Protein AF-A0A7X1LQJ3-F1 (afdb_monomer)

Radius of gyration: 14.97 Å; Cα contacts (8 Å, |Δi|>4): 80; chains: 1; bounding box: 28×30×48 Å

Solvent-accessible surface area (backbone atoms only — not comparable to full-atom values): 6311 Å² total; per-residue (Å²): 132,78,99,62,30,56,48,58,29,40,74,69,68,75,37,58,81,85,48,50,62,61,54,51,50,52,51,72,76,43,93,64,89,60,54,69,37,62,52,36,58,40,53,71,69,54,38,52,46,27,77,76,34,67,82,44,48,61,44,46,56,48,8,63,74,72,72,49,56,48,70,56,43,34,52,48,56,38,53,54,40,56,74,56,45,82,74,55,88,90,83,66,64,47,53,54,52,47,53,47,32,57,77,70,67,73,109

Organism: NCBI:txid178566

Foldseek 3Di:
DDPDALLVCCLVVVDDLVCLVVQVVVVVVDPDPDDSCVRNVHDPVQVVLCVVQVLLSVLSSVCVNVVHDSLVSLVVVVVVCVVVCVPPDDDCSSVVSNVVCVVVVVD

pLDDT: mean 87.0, std 14.62, range [41.22, 97.69]

Structure (mmCIF, N/CA/C/O backbone):
data_AF-A0A7X1LQJ3-F1
#
_entry.id   AF-A0A7X1LQJ3-F1
#
loop_
_atom_site.group_PDB
_atom_site.id
_atom_site.type_symbol
_atom_site.label_atom_id
_atom_site.label_alt_id
_atom_site.label_comp_id
_atom_site.label_asym_id
_atom_site.label_entity_id
_atom_site.label_seq_id
_atom_site.pdbx_PDB_ins_code
_atom_site.Cartn_x
_atom_site.Cartn_y
_atom_site.Cartn_z
_atom_site.occupancy
_atom_site.B_iso_or_equiv
_atom_site.auth_seq_id
_atom_site.auth_comp_id
_atom_site.auth_asym_id
_atom_site.auth_atom_id
_atom_site.pdbx_PDB_model_num
ATOM 1 N N . MET A 1 1 ? 10.748 -13.691 -12.950 1.00 48.69 1 MET A N 1
ATOM 2 C CA . MET A 1 1 ? 9.817 -12.763 -12.280 1.00 48.69 1 MET A CA 1
ATOM 3 C C . MET A 1 1 ? 8.413 -13.190 -12.660 1.00 48.69 1 MET A C 1
ATOM 5 O O . MET A 1 1 ? 8.223 -13.597 -13.805 1.00 48.69 1 MET A O 1
ATOM 9 N N . SER A 1 2 ? 7.497 -13.255 -11.695 1.00 52.16 2 SER A N 1
ATOM 10 C CA . SER A 1 2 ? 6.107 -13.665 -11.917 1.00 52.16 2 SER A CA 1
ATOM 11 C C . SER A 1 2 ? 5.444 -12.757 -12.955 1.00 52.16 2 SER A C 1
ATOM 13 O O . SER A 1 2 ? 5.758 -11.577 -13.034 1.00 52.16 2 SER A O 1
ATOM 15 N N . SER A 1 3 ? 4.513 -13.284 -13.745 1.00 64.00 3 SER A N 1
ATOM 16 C CA . SER A 1 3 ? 3.797 -12.514 -14.776 1.00 64.00 3 SER A CA 1
ATOM 17 C C . SER A 1 3 ? 2.670 -11.618 -14.227 1.00 64.00 3 SER A C 1
ATOM 19 O O . SER A 1 3 ? 1.772 -11.261 -14.984 1.00 64.00 3 SER A O 1
ATOM 21 N N . GLY A 1 4 ? 2.665 -11.314 -12.925 1.00 80.00 4 GLY A N 1
ATOM 22 C CA . GLY A 1 4 ? 1.585 -10.603 -12.233 1.00 80.00 4 GLY A CA 1
ATOM 23 C C . GLY A 1 4 ? 2.086 -9.405 -11.428 1.00 80.00 4 GLY A C 1
ATOM 24 O O . GLY A 1 4 ? 3.288 -9.245 -11.228 1.00 80.00 4 GLY A O 1
ATOM 25 N N . THR A 1 5 ? 1.162 -8.558 -10.972 1.00 95.00 5 THR A N 1
ATOM 26 C CA . THR A 1 5 ? 1.488 -7.378 -10.152 1.00 95.00 5 THR A CA 1
ATOM 27 C C . THR A 1 5 ? 1.972 -7.778 -8.754 1.00 95.00 5 THR A C 1
ATOM 29 O O . THR A 1 5 ? 1.714 -8.899 -8.300 1.00 95.00 5 THR A O 1
ATOM 32 N N . PHE A 1 6 ? 2.610 -6.847 -8.028 1.00 96.81 6 PHE A N 1
ATOM 33 C CA . PHE A 1 6 ? 2.959 -7.048 -6.613 1.00 96.81 6 PHE A CA 1
ATOM 34 C C . PHE A 1 6 ? 1.758 -7.560 -5.810 1.00 96.81 6 PHE A C 1
ATOM 36 O O . PHE A 1 6 ? 1.863 -8.561 -5.103 1.00 96.81 6 PHE A O 1
ATOM 43 N N . LEU A 1 7 ? 0.594 -6.922 -5.965 1.00 97.06 7 LEU A N 1
ATOM 44 C CA . LEU A 1 7 ? -0.611 -7.306 -5.239 1.00 97.06 7 LEU A CA 1
ATOM 45 C C . LEU A 1 7 ? -1.044 -8.749 -5.547 1.00 97.06 7 LEU A C 1
ATOM 47 O O . LEU A 1 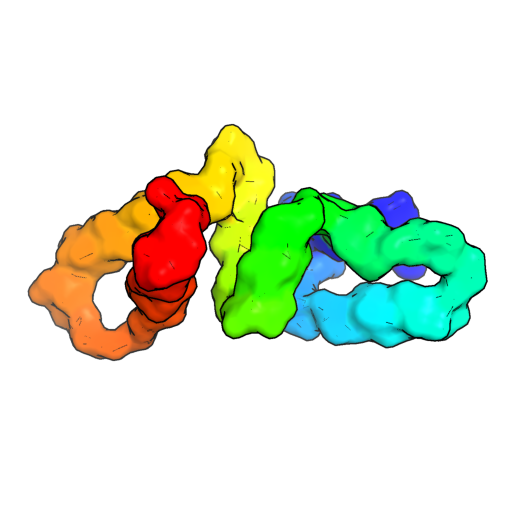7 ? -1.390 -9.496 -4.634 1.00 97.06 7 LEU A O 1
ATOM 51 N N . GLN A 1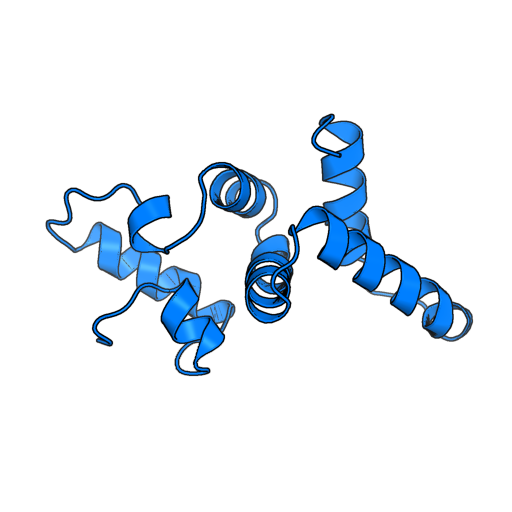 8 ? -0.993 -9.179 -6.810 1.00 96.62 8 GLN A N 1
ATOM 52 C CA . GLN A 1 8 ? -1.348 -10.553 -7.189 1.00 96.62 8 GLN A 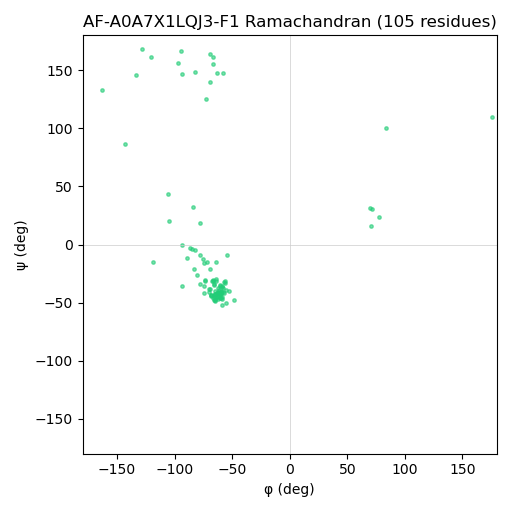CA 1
ATOM 53 C C . GLN A 1 8 ? -0.390 -11.585 -6.588 1.00 96.62 8 GLN A C 1
ATOM 55 O O . GLN A 1 8 ? -0.819 -12.657 -6.145 1.00 96.62 8 GLN A O 1
ATOM 60 N N . ASP A 1 9 ? 0.903 -11.273 -6.567 1.00 96.69 9 ASP A N 1
ATOM 61 C CA . ASP A 1 9 ? 1.915 -12.132 -5.961 1.00 96.69 9 ASP A CA 1
ATOM 62 C C . ASP A 1 9 ? 1.794 -12.170 -4.437 1.00 96.69 9 ASP A C 1
ATOM 64 O O . ASP A 1 9 ? 1.887 -13.255 -3.857 1.00 96.69 9 ASP A O 1
ATOM 68 N N . ALA A 1 10 ? 1.483 -11.038 -3.803 1.00 96.00 10 ALA A N 1
ATOM 69 C CA . ALA A 1 10 ? 1.205 -10.957 -2.375 1.00 96.00 10 ALA A CA 1
ATOM 70 C C . ALA A 1 10 ? -0.026 -11.790 -1.984 1.00 96.00 10 ALA A C 1
ATOM 72 O O . ALA A 1 10 ? 0.029 -12.588 -1.047 1.00 96.00 10 ALA A O 1
ATOM 73 N N . LEU A 1 11 ? -1.118 -11.692 -2.750 1.00 95.75 11 LEU A N 1
ATOM 74 C CA . LEU A 1 11 ? -2.328 -12.497 -2.541 1.00 95.75 11 LEU A CA 1
ATOM 75 C C . LEU A 1 11 ? -2.086 -13.998 -2.754 1.00 95.75 11 LEU A C 1
ATOM 77 O O . LEU A 1 11 ? -2.715 -14.825 -2.097 1.00 95.75 11 LEU A O 1
ATOM 81 N N . SER A 1 12 ? -1.163 -14.355 -3.650 1.00 95.19 12 SER A N 1
ATOM 82 C CA . SER A 1 12 ? -0.798 -15.749 -3.936 1.00 95.19 12 SER A CA 1
ATOM 83 C C . SER A 1 12 ? 0.259 -16.318 -2.978 1.00 95.19 12 SER A C 1
ATOM 85 O O . SER A 1 12 ? 0.629 -17.483 -3.117 1.00 95.19 12 SER A O 1
ATOM 87 N N . GLY A 1 13 ? 0.796 -15.507 -2.058 1.00 93.94 13 GLY A N 1
ATOM 88 C CA . GLY A 1 13 ? 1.904 -15.886 -1.176 1.00 93.94 13 GLY A CA 1
ATOM 89 C C . GLY A 1 13 ? 3.259 -16.040 -1.881 1.00 93.94 13 GLY A C 1
ATOM 90 O O . GLY A 1 13 ? 4.165 -16.653 -1.320 1.00 93.94 13 GLY A O 1
ATOM 91 N N . ARG A 1 14 ? 3.406 -15.519 -3.107 1.00 95.50 14 ARG A N 1
ATOM 92 C CA . ARG A 1 14 ? 4.679 -15.491 -3.855 1.00 95.50 14 ARG A CA 1
ATOM 93 C C . ARG A 1 14 ? 5.574 -14.314 -3.469 1.00 95.50 14 ARG A C 1
ATOM 95 O O . ARG A 1 14 ? 6.774 -14.397 -3.701 1.00 95.50 14 ARG A O 1
ATOM 102 N N . ALA A 1 15 ? 4.992 -13.263 -2.896 1.00 95.88 15 ALA A N 1
ATOM 103 C CA . ALA A 1 15 ? 5.694 -12.100 -2.371 1.00 95.88 15 ALA A CA 1
ATOM 104 C C . ALA A 1 15 ? 5.165 -11.744 -0.976 1.00 95.88 15 ALA A C 1
ATOM 106 O O . ALA A 1 15 ? 3.980 -11.913 -0.678 1.00 95.88 15 ALA A O 1
ATOM 107 N N . GLY A 1 16 ? 6.044 -11.255 -0.114 1.00 94.31 16 GLY A N 1
ATOM 108 C CA . GLY A 1 16 ? 5.696 -10.619 1.147 1.00 94.31 16 GLY A CA 1
ATOM 109 C C . GLY A 1 16 ? 5.605 -9.102 1.005 1.00 94.31 16 GLY A C 1
ATOM 110 O O . GLY A 1 16 ? 6.102 -8.505 0.057 1.00 94.31 16 GLY A O 1
ATOM 111 N N . VAL A 1 17 ? 5.022 -8.450 2.012 1.00 94.44 17 VAL A N 1
ATOM 112 C CA . VAL A 1 17 ? 4.974 -6.977 2.100 1.00 94.44 17 VAL A CA 1
ATOM 113 C C . VAL A 1 17 ? 6.362 -6.334 2.050 1.00 94.44 17 VAL A C 1
ATOM 115 O O . VAL A 1 17 ? 6.505 -5.233 1.536 1.00 94.44 17 VAL A O 1
ATOM 118 N N . SER A 1 18 ? 7.379 -7.030 2.561 1.00 95.00 18 SER A N 1
ATOM 119 C CA . SER A 1 18 ? 8.776 -6.590 2.542 1.00 95.00 18 SER A CA 1
ATOM 120 C C . SER A 1 18 ? 9.428 -6.651 1.160 1.00 95.00 18 SER A C 1
ATOM 122 O O . SER A 1 18 ? 10.468 -6.035 0.975 1.00 95.00 18 SER A O 1
ATOM 124 N N . ASP A 1 19 ? 8.834 -7.359 0.196 1.00 96.94 19 ASP A N 1
ATOM 125 C CA . ASP A 1 19 ? 9.378 -7.458 -1.161 1.00 96.94 19 ASP A CA 1
ATOM 126 C C . ASP A 1 19 ? 8.997 -6.248 -2.028 1.00 96.94 19 ASP A C 1
ATOM 128 O O . ASP A 1 19 ? 9.463 -6.147 -3.158 1.00 96.94 19 ASP A O 1
ATOM 132 N N . ILE A 1 20 ? 8.167 -5.323 -1.522 1.00 96.75 20 ILE A N 1
ATOM 133 C CA . ILE A 1 20 ? 7.660 -4.169 -2.279 1.00 96.75 20 ILE A CA 1
ATOM 134 C C . ILE A 1 20 ? 8.774 -3.347 -2.936 1.00 96.75 20 ILE A C 1
ATOM 136 O O . ILE A 1 20 ? 8.636 -2.963 -4.096 1.00 96.75 20 ILE A O 1
ATOM 140 N N . ASP A 1 21 ? 9.895 -3.152 -2.241 1.00 96.81 21 ASP A N 1
ATOM 141 C CA . ASP A 1 21 ? 11.029 -2.375 -2.745 1.00 96.81 21 ASP A CA 1
ATOM 142 C C . ASP A 1 21 ? 11.632 -3.020 -4.001 1.00 96.81 21 ASP A C 1
ATOM 144 O O . ASP A 1 21 ? 11.926 -2.330 -4.971 1.00 96.81 21 ASP A O 1
ATOM 148 N N . ALA A 1 22 ? 11.689 -4.356 -4.061 1.00 96.62 22 ALA A N 1
ATOM 149 C CA . ALA A 1 22 ? 12.175 -5.066 -5.243 1.00 96.62 22 ALA A CA 1
ATOM 150 C C . ALA A 1 22 ? 11.245 -4.897 -6.458 1.00 96.62 22 ALA A C 1
ATOM 152 O O . ALA A 1 22 ? 11.712 -4.904 -7.597 1.00 96.62 22 ALA A O 1
ATOM 153 N N . TYR A 1 23 ? 9.934 -4.735 -6.242 1.00 96.62 23 TYR A N 1
ATOM 154 C CA . TYR A 1 23 ? 8.996 -4.427 -7.328 1.00 96.62 23 TYR A CA 1
ATOM 155 C C . TYR A 1 23 ? 9.123 -2.969 -7.783 1.00 96.62 23 TYR A C 1
ATOM 157 O O . TYR A 1 23 ? 8.993 -2.708 -8.978 1.00 96.62 23 TYR A O 1
ATOM 165 N N . VAL A 1 24 ? 9.397 -2.037 -6.866 1.00 96.56 24 VAL A N 1
ATOM 166 C CA . VAL A 1 24 ? 9.664 -0.626 -7.194 1.00 96.56 24 VAL A CA 1
ATOM 167 C C . VAL A 1 24 ? 10.958 -0.494 -8.000 1.00 96.56 24 VAL A C 1
ATOM 169 O O . VAL A 1 24 ? 10.955 0.171 -9.034 1.00 96.56 24 VAL A O 1
ATOM 172 N N . ASP A 1 25 ? 12.024 -1.179 -7.587 1.00 97.00 25 ASP A N 1
ATOM 173 C CA . ASP A 1 25 ? 13.294 -1.228 -8.320 1.00 97.00 25 ASP A CA 1
ATOM 174 C C . ASP A 1 25 ? 13.098 -1.839 -9.714 1.00 97.00 25 ASP A C 1
ATOM 176 O O . ASP A 1 25 ? 13.508 -1.263 -10.719 1.00 97.00 25 ASP A O 1
ATOM 180 N N . ALA A 1 26 ? 12.376 -2.962 -9.800 1.00 95.69 26 ALA A N 1
ATOM 181 C CA . ALA A 1 26 ? 12.065 -3.599 -11.078 1.00 95.69 26 ALA A CA 1
ATOM 182 C C . ALA A 1 26 ? 11.250 -2.694 -12.012 1.00 95.69 26 ALA A C 1
ATOM 184 O O . ALA A 1 26 ? 11.454 -2.736 -13.222 1.00 95.69 26 ALA A O 1
ATOM 185 N N . TRP A 1 27 ? 10.333 -1.886 -11.471 1.00 95.69 27 TRP A N 1
ATOM 186 C CA . TRP A 1 27 ? 9.605 -0.886 -12.249 1.00 95.69 27 TRP A CA 1
ATOM 187 C C . TRP A 1 27 ? 10.541 0.218 -12.751 1.00 95.69 27 TRP A C 1
ATOM 189 O O . TRP A 1 27 ? 10.496 0.539 -13.938 1.00 95.69 27 TRP A O 1
ATOM 199 N N . HIS A 1 28 ? 11.417 0.745 -11.887 1.00 95.06 28 HIS A N 1
ATOM 200 C CA . HIS A 1 28 ? 12.407 1.768 -12.244 1.00 95.06 28 HIS A CA 1
ATOM 201 C C . HIS A 1 28 ? 13.373 1.322 -13.348 1.00 95.06 28 HIS A C 1
ATOM 203 O O . HIS A 1 28 ? 13.736 2.137 -14.195 1.00 95.06 28 HIS A O 1
ATOM 209 N N . ASP A 1 29 ? 13.759 0.046 -13.344 1.00 95.75 29 ASP A N 1
ATOM 210 C CA . ASP A 1 29 ? 14.662 -0.548 -14.334 1.00 95.75 29 ASP A CA 1
ATOM 211 C C . ASP A 1 29 ? 13.938 -1.054 -15.597 1.00 95.75 29 ASP A C 1
ATOM 213 O O . ASP A 1 29 ? 14.581 -1.544 -16.530 1.00 95.75 29 ASP A O 1
ATOM 217 N N . SER A 1 30 ? 12.606 -0.970 -15.641 1.00 92.62 30 SER A N 1
ATOM 218 C CA . SER A 1 30 ? 11.798 -1.429 -16.775 1.00 92.62 30 SER A CA 1
ATOM 219 C C . SER A 1 30 ? 11.429 -0.300 -17.738 1.00 92.62 30 SER A C 1
ATOM 221 O O . SER A 1 30 ? 11.274 0.850 -17.343 1.00 92.62 30 SER A O 1
ATOM 223 N N . ASP A 1 31 ? 11.153 -0.658 -18.994 1.00 92.81 31 ASP A N 1
ATOM 224 C CA . ASP A 1 31 ? 10.550 0.240 -19.992 1.00 92.81 31 ASP A CA 1
ATOM 225 C C . ASP A 1 31 ? 9.007 0.279 -19.879 1.00 92.81 31 ASP A C 1
ATOM 227 O O . ASP A 1 31 ? 8.292 0.344 -20.879 1.00 92.81 31 ASP A O 1
ATOM 231 N N . SER 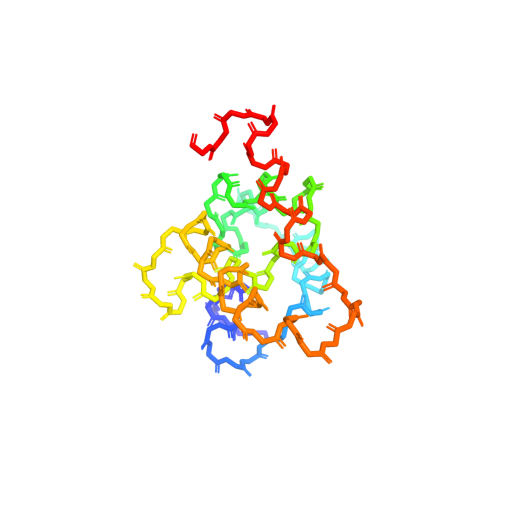A 1 32 ? 8.458 0.136 -18.668 1.00 91.81 32 SER A N 1
ATOM 232 C CA . SER A 1 32 ? 7.009 0.086 -18.451 1.00 91.81 32 SER A CA 1
ATOM 233 C C . SER A 1 32 ? 6.363 1.463 -18.626 1.00 91.81 32 SER A C 1
ATOM 235 O O . SER A 1 32 ? 6.679 2.396 -17.895 1.00 91.81 32 SER A O 1
ATOM 237 N N . ASP A 1 33 ? 5.353 1.555 -19.496 1.00 94.06 33 ASP A N 1
ATOM 238 C CA . ASP A 1 33 ? 4.510 2.755 -19.635 1.00 94.06 33 ASP A CA 1
ATOM 239 C C . ASP A 1 33 ? 3.487 2.917 -18.493 1.00 94.06 33 ASP A C 1
ATOM 241 O O . ASP A 1 33 ? 2.851 3.964 -18.359 1.00 94.06 33 ASP A O 1
ATOM 245 N N . LEU A 1 34 ? 3.297 1.876 -17.674 1.00 94.88 34 LEU A N 1
ATOM 246 C CA . LEU A 1 34 ? 2.400 1.926 -16.521 1.00 94.88 34 LEU A CA 1
ATOM 247 C C . LEU A 1 34 ? 2.968 2.835 -15.439 1.00 94.88 34 LEU A C 1
ATOM 249 O O . LEU A 1 34 ? 4.155 2.772 -15.102 1.00 94.88 34 LEU A O 1
ATOM 253 N N . SER A 1 35 ? 2.090 3.606 -14.813 1.00 96.38 35 SER A N 1
ATOM 254 C CA . SER A 1 35 ? 2.447 4.286 -13.577 1.00 96.38 35 SER A CA 1
ATOM 255 C C . SER A 1 35 ? 2.685 3.270 -12.450 1.00 96.38 35 SER A C 1
ATOM 257 O O . SER A 1 35 ? 2.156 2.157 -12.467 1.00 96.38 35 SER A O 1
ATOM 259 N N . LEU A 1 36 ? 3.475 3.646 -11.439 1.00 96.75 36 LEU A N 1
ATOM 260 C CA . LEU A 1 36 ? 3.880 2.719 -10.376 1.00 96.75 36 LEU A CA 1
ATOM 261 C C . LEU A 1 36 ? 2.686 2.057 -9.665 1.00 96.75 36 LEU A C 1
ATOM 263 O O . LEU A 1 36 ? 2.729 0.865 -9.380 1.00 96.75 36 LEU A O 1
ATOM 267 N N . HIS A 1 37 ? 1.599 2.792 -9.407 1.00 97.50 37 HIS A N 1
ATOM 268 C CA . HIS A 1 37 ? 0.416 2.211 -8.764 1.00 97.50 37 HIS A CA 1
ATOM 269 C C . HIS A 1 37 ? -0.236 1.116 -9.621 1.00 97.50 37 HIS A C 1
ATOM 271 O O . HIS A 1 37 ? -0.553 0.050 -9.100 1.00 97.50 37 HIS A O 1
ATOM 277 N N . GLU A 1 38 ? -0.341 1.324 -10.936 1.00 97.25 38 GLU A N 1
ATOM 278 C CA . GLU A 1 38 ? -0.845 0.321 -11.882 1.00 97.25 38 GLU A CA 1
ATOM 279 C C . GLU A 1 38 ? 0.087 -0.893 -11.952 1.00 97.25 38 GLU A C 1
ATOM 281 O O . GLU A 1 38 ? -0.381 -2.031 -11.912 1.00 97.25 38 GLU A O 1
ATOM 286 N N . TYR A 1 39 ? 1.403 -0.662 -11.980 1.00 97.06 39 TYR A N 1
ATOM 287 C CA . TYR A 1 39 ? 2.410 -1.727 -11.988 1.00 97.06 39 TYR A CA 1
ATOM 288 C C . TYR A 1 39 ? 2.352 -2.597 -10.719 1.00 97.06 39 TYR A C 1
ATOM 290 O O . TYR A 1 39 ? 2.410 -3.828 -10.780 1.00 97.06 39 TYR A O 1
ATOM 298 N N . LEU A 1 40 ? 2.177 -1.970 -9.554 1.00 97.31 40 LEU A N 1
ATOM 299 C CA . LEU A 1 40 ? 2.017 -2.666 -8.275 1.00 97.31 40 LEU A CA 1
ATOM 300 C C . LEU A 1 40 ? 0.633 -3.321 -8.122 1.00 97.31 40 LEU A C 1
ATOM 302 O O . LEU A 1 40 ? 0.460 -4.211 -7.285 1.00 97.31 40 LEU A O 1
ATOM 306 N N . GLY A 1 41 ? -0.338 -2.930 -8.950 1.00 97.19 41 GLY A N 1
ATOM 307 C CA . GLY A 1 41 ? -1.725 -3.384 -8.881 1.00 97.19 41 GLY A CA 1
ATOM 308 C C . GLY A 1 41 ? -2.536 -2.714 -7.774 1.00 97.19 41 GLY A C 1
ATOM 309 O O . GLY A 1 41 ? -3.510 -3.297 -7.312 1.00 97.19 41 GLY A O 1
ATOM 310 N N . LEU A 1 42 ? -2.130 -1.525 -7.331 1.00 97.50 42 LEU A N 1
ATOM 311 C CA . LEU A 1 42 ? -2.833 -0.726 -6.333 1.00 97.50 42 LEU A CA 1
ATOM 312 C C . LEU A 1 42 ? -3.766 0.274 -7.014 1.00 97.50 42 LEU A C 1
ATOM 314 O O . LEU A 1 42 ? -3.442 0.837 -8.061 1.00 97.50 42 LEU A O 1
ATOM 318 N N . THR A 1 43 ? -4.901 0.567 -6.385 1.00 97.00 43 THR A N 1
ATOM 319 C CA . THR A 1 43 ? -5.681 1.751 -6.764 1.00 97.00 43 THR A CA 1
ATOM 320 C C . THR A 1 43 ? -4.915 3.031 -6.419 1.00 9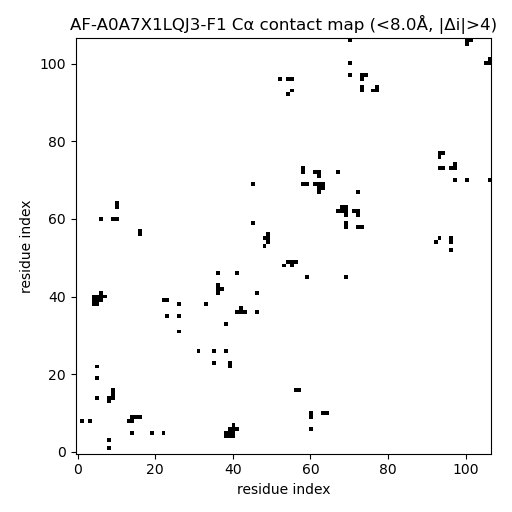7.00 43 THR A C 1
ATOM 322 O O . THR A 1 43 ? -4.000 3.029 -5.591 1.00 97.00 43 THR A O 1
ATOM 325 N N . TRP A 1 44 ? -5.300 4.157 -7.024 1.00 96.44 44 TRP A N 1
ATOM 326 C CA . TRP A 1 44 ? -4.676 5.448 -6.720 1.00 96.44 44 TRP A CA 1
ATOM 327 C C . TRP A 1 44 ? -4.773 5.818 -5.231 1.00 96.44 44 TRP A C 1
ATOM 329 O O . TRP A 1 44 ? -3.800 6.296 -4.646 1.00 96.44 44 TRP A O 1
ATOM 339 N N . ASP A 1 45 ? -5.920 5.557 -4.599 1.00 95.56 45 ASP A N 1
ATOM 340 C CA . ASP A 1 45 ? -6.140 5.874 -3.186 1.00 95.56 45 ASP A CA 1
ATOM 341 C C . ASP A 1 45 ? -5.302 4.990 -2.255 1.00 95.56 45 ASP A C 1
ATOM 343 O O . ASP A 1 45 ? -4.746 5.482 -1.272 1.00 95.56 45 ASP A O 1
ATOM 347 N N . GLU A 1 46 ? -5.146 3.708 -2.588 1.00 96.81 46 GLU A N 1
ATOM 348 C CA . GLU A 1 46 ? -4.281 2.776 -1.856 1.00 96.81 46 GLU A CA 1
ATOM 349 C C . GLU A 1 46 ? -2.806 3.121 -2.015 1.00 96.81 46 GLU A C 1
ATOM 351 O O . GLU A 1 46 ? -2.071 3.134 -1.031 1.00 96.81 46 GLU A O 1
ATOM 356 N N . TYR A 1 47 ? -2.374 3.447 -3.234 1.00 97.69 47 TYR A N 1
ATOM 357 C CA . TYR A 1 47 ? -1.016 3.915 -3.486 1.00 97.69 47 TYR A CA 1
ATOM 358 C C . TYR A 1 47 ? -0.720 5.180 -2.687 1.00 97.69 47 TYR A C 1
ATOM 360 O O . TYR A 1 47 ? 0.293 5.258 -1.995 1.00 97.69 47 TYR A O 1
ATOM 368 N N . ARG A 1 48 ? -1.632 6.155 -2.713 1.00 96.06 48 ARG A N 1
ATOM 369 C CA . ARG A 1 48 ? -1.489 7.385 -1.939 1.00 96.06 48 ARG A CA 1
ATOM 370 C C . ARG A 1 48 ? -1.427 7.103 -0.437 1.00 96.06 48 ARG A C 1
ATOM 372 O O . ARG A 1 48 ? -0.594 7.684 0.253 1.00 96.06 48 ARG A O 1
ATOM 379 N N . LEU A 1 49 ? -2.286 6.220 0.070 1.00 95.19 49 LEU A N 1
ATOM 380 C CA . LEU A 1 49 ? -2.253 5.785 1.465 1.00 95.19 49 LEU A CA 1
ATOM 381 C C . LEU A 1 49 ? -0.905 5.138 1.815 1.00 95.19 49 LEU A C 1
ATOM 383 O O . LEU A 1 49 ? -0.318 5.493 2.830 1.00 95.19 49 LEU A O 1
ATOM 387 N N . TRP A 1 50 ? -0.394 4.246 0.970 1.00 96.62 50 TRP A N 1
ATOM 388 C CA . TRP A 1 50 ? 0.895 3.588 1.173 1.00 96.62 50 TRP A CA 1
ATOM 389 C C . TRP A 1 50 ? 2.072 4.565 1.169 1.00 96.62 50 TRP A C 1
ATOM 391 O O . TRP A 1 50 ? 2.904 4.511 2.071 1.00 96.62 50 TRP A O 1
ATOM 401 N N . VAL A 1 51 ? 2.113 5.504 0.221 1.00 96.12 51 VAL A N 1
ATOM 402 C CA . VAL A 1 51 ? 3.161 6.537 0.162 1.00 96.12 51 VAL A CA 1
ATOM 403 C C . VAL A 1 51 ? 3.170 7.395 1.431 1.00 96.12 51 VAL A C 1
ATOM 405 O O . VAL A 1 51 ? 4.236 7.740 1.937 1.00 96.12 51 VAL A O 1
ATOM 408 N N . GLU A 1 52 ? 1.996 7.737 1.967 1.00 94.81 52 GLU A N 1
ATOM 409 C CA . GLU A 1 52 ? 1.880 8.549 3.187 1.00 94.81 52 GLU A CA 1
ATOM 410 C C . GLU A 1 52 ? 2.073 7.717 4.475 1.00 94.81 52 GLU A C 1
ATOM 412 O O . GLU A 1 52 ? 2.482 8.258 5.509 1.00 94.81 52 GLU A O 1
ATOM 417 N N . LYS A 1 53 ? 1.787 6.410 4.420 1.00 94.31 53 LYS A N 1
ATOM 418 C CA . LYS A 1 53 ? 1.841 5.442 5.527 1.00 94.31 53 LYS A CA 1
ATOM 419 C C . LYS A 1 53 ? 2.337 4.077 5.034 1.00 94.31 53 LYS A C 1
ATOM 421 O O . LYS A 1 53 ? 1.508 3.211 4.735 1.00 94.31 53 LYS A O 1
ATOM 426 N N . PRO A 1 54 ? 3.657 3.829 4.972 1.00 93.88 54 PRO A N 1
ATOM 427 C CA . PRO A 1 54 ? 4.205 2.568 4.464 1.00 93.88 54 PRO A CA 1
ATOM 428 C C . PRO A 1 54 ? 3.684 1.320 5.192 1.00 93.88 54 PRO A C 1
ATOM 430 O O . PRO A 1 54 ? 3.455 0.280 4.573 1.00 93.88 54 PRO A O 1
ATOM 433 N N . GLU A 1 55 ? 3.399 1.431 6.493 1.00 90.56 55 GLU A N 1
ATOM 434 C CA . GLU A 1 55 ? 2.821 0.362 7.314 1.00 90.56 55 GLU A CA 1
ATOM 435 C C . GLU A 1 55 ? 1.406 -0.057 6.873 1.00 90.56 55 GLU A C 1
ATOM 437 O O . GLU A 1 55 ? 0.926 -1.126 7.260 1.00 90.56 55 GLU A O 1
ATOM 442 N N . SER A 1 56 ? 0.736 0.754 6.045 1.00 94.62 56 SER A N 1
ATOM 443 C CA . SER A 1 56 ? -0.600 0.461 5.525 1.00 94.62 56 SER A CA 1
ATOM 444 C C . SER A 1 56 ? -0.629 -0.695 4.523 1.00 94.62 56 SER A C 1
ATOM 446 O O . SER A 1 56 ? -1.671 -1.334 4.362 1.00 94.62 56 SER A O 1
ATOM 448 N N . LEU A 1 57 ? 0.509 -1.020 3.896 1.00 96.31 57 LEU A N 1
ATOM 449 C CA . LEU A 1 57 ? 0.578 -1.975 2.787 1.00 96.31 57 LEU A CA 1
ATOM 450 C C . LEU A 1 57 ? 0.037 -3.358 3.158 1.00 96.31 57 LEU A C 1
ATOM 452 O O . LEU A 1 57 ? -0.664 -3.991 2.372 1.00 96.31 57 LEU A O 1
ATOM 456 N N . ARG A 1 58 ? 0.284 -3.816 4.391 1.00 94.88 58 ARG A N 1
ATOM 457 C CA . ARG A 1 58 ? -0.250 -5.107 4.852 1.00 94.88 58 ARG A CA 1
ATOM 458 C C . ARG A 1 58 ? -1.774 -5.109 4.989 1.00 94.88 58 ARG A C 1
ATOM 460 O O . ARG A 1 58 ? -2.384 -6.155 4.786 1.00 94.88 58 ARG A O 1
ATOM 467 N N . TYR A 1 59 ? -2.376 -3.967 5.326 1.00 95.62 59 TYR A N 1
ATOM 468 C CA . TYR A 1 59 ? -3.829 -3.836 5.430 1.00 95.62 59 TYR A CA 1
ATOM 469 C C . TYR A 1 59 ? -4.449 -3.715 4.048 1.00 95.62 59 TYR A C 1
ATOM 471 O O . TYR A 1 59 ? -5.510 -4.276 3.829 1.00 95.62 59 TYR A O 1
ATOM 479 N N . ILE A 1 60 ? -3.763 -3.076 3.097 1.00 97.25 60 ILE A N 1
ATOM 480 C CA . ILE A 1 60 ? -4.175 -3.073 1.689 1.00 97.25 60 ILE A CA 1
ATOM 481 C C . ILE A 1 60 ? -4.236 -4.518 1.169 1.00 97.25 60 ILE A C 1
ATOM 483 O O . ILE A 1 60 ? -5.279 -4.966 0.704 1.00 97.25 60 ILE A O 1
ATOM 487 N N . VAL A 1 61 ? -3.167 -5.304 1.344 1.00 97.12 61 VAL A N 1
ATOM 488 C CA . VAL A 1 61 ? -3.156 -6.721 0.927 1.00 97.12 61 VAL A CA 1
ATOM 489 C C . VAL A 1 61 ? -4.246 -7.536 1.640 1.00 97.12 61 VAL A C 1
ATOM 491 O O . VAL A 1 61 ? -4.892 -8.382 1.020 1.00 97.12 61 VAL A O 1
ATOM 494 N N . ALA A 1 62 ? -4.471 -7.301 2.937 1.00 95.69 62 ALA A N 1
ATOM 495 C CA . ALA A 1 62 ? -5.521 -7.984 3.693 1.00 95.69 62 ALA A CA 1
ATOM 496 C C . ALA A 1 62 ? -6.934 -7.624 3.208 1.00 95.69 62 ALA A C 1
ATOM 498 O O . ALA A 1 62 ? -7.741 -8.526 2.989 1.00 95.69 62 ALA A O 1
ATOM 499 N N . ALA A 1 63 ? -7.193 -6.344 2.950 1.00 96.50 63 ALA A N 1
ATOM 500 C CA . ALA A 1 63 ? -8.459 -5.840 2.437 1.00 96.50 63 ALA A CA 1
ATOM 501 C C . ALA A 1 63 ? -8.808 -6.477 1.083 1.00 96.50 63 ALA A C 1
ATOM 503 O O . ALA A 1 63 ? -9.906 -7.007 0.912 1.00 96.50 63 ALA A O 1
ATOM 504 N N . HIS A 1 64 ? -7.836 -6.558 0.164 1.00 97.38 64 HIS A N 1
ATOM 505 C CA . HIS A 1 64 ? -7.999 -7.261 -1.117 1.00 97.38 64 HIS A CA 1
ATOM 506 C C . HIS A 1 64 ? -8.280 -8.755 -0.947 1.00 97.38 64 HIS A C 1
ATOM 508 O O . HIS A 1 64 ? -9.114 -9.310 -1.660 1.00 97.38 64 HIS A O 1
ATOM 514 N N . ARG A 1 65 ? -7.632 -9.420 0.018 1.00 95.50 65 ARG A N 1
ATOM 515 C CA . ARG A 1 65 ? -7.891 -10.838 0.318 1.00 95.50 65 ARG A CA 1
ATOM 516 C C . ARG A 1 65 ? -9.306 -11.066 0.857 1.00 95.50 65 ARG A C 1
ATOM 518 O O . ARG A 1 65 ? -9.888 -12.113 0.588 1.00 95.50 65 ARG A O 1
ATOM 525 N N . HIS A 1 66 ? -9.836 -10.122 1.629 1.00 95.31 66 HIS A N 1
ATOM 526 C CA . HIS A 1 66 ? -11.174 -10.207 2.217 1.00 95.31 66 HIS A CA 1
ATOM 527 C C . HIS A 1 66 ? -12.270 -9.623 1.308 1.00 95.31 66 HIS A C 1
ATOM 529 O O . HIS A 1 66 ? -13.450 -9.863 1.550 1.00 95.31 66 HIS A O 1
ATOM 535 N N . GLY A 1 67 ? -11.897 -8.906 0.244 1.00 96.00 67 GLY A N 1
ATOM 536 C CA . GLY A 1 67 ? -12.836 -8.263 -0.675 1.00 96.00 67 GLY A CA 1
ATOM 537 C C . GLY A 1 67 ? -13.546 -7.049 -0.070 1.00 96.00 67 GLY A C 1
ATOM 538 O O . GLY A 1 67 ? -14.689 -6.778 -0.434 1.00 96.00 67 GLY A O 1
ATOM 539 N N . VAL A 1 68 ? -12.890 -6.340 0.852 1.00 96.06 68 VAL A N 1
ATOM 540 C CA . VAL A 1 68 ? -13.429 -5.160 1.550 1.00 96.06 68 VAL A CA 1
ATOM 541 C C . VAL A 1 68 ? -12.555 -3.926 1.296 1.00 96.06 68 VAL A C 1
ATOM 543 O O . VAL A 1 68 ? -11.394 -4.070 0.909 1.00 96.06 68 VAL A O 1
ATOM 546 N N . PRO A 1 69 ? -13.058 -2.699 1.514 1.00 95.00 69 PRO A N 1
ATOM 547 C CA . PRO A 1 69 ? -12.229 -1.496 1.485 1.00 95.00 69 PRO A CA 1
ATOM 548 C C . PRO A 1 69 ? -11.153 -1.500 2.582 1.00 95.00 69 PRO A C 1
ATOM 550 O O . PRO A 1 69 ? -11.392 -1.955 3.701 1.00 95.00 69 PRO A O 1
ATOM 553 N N . VAL A 1 70 ? -9.987 -0.896 2.314 1.00 93.75 70 VAL A N 1
ATOM 554 C CA . VAL A 1 70 ? -8.889 -0.802 3.302 1.00 93.75 70 VAL A CA 1
ATOM 555 C C . VAL A 1 70 ? -9.309 -0.112 4.606 1.00 93.75 70 VAL A C 1
ATOM 557 O O . VAL A 1 70 ? -8.838 -0.472 5.682 1.00 93.75 70 VAL A O 1
ATOM 560 N N . SER A 1 71 ? -10.231 0.850 4.537 1.00 90.75 71 SER A N 1
ATOM 561 C CA . SER A 1 71 ? -10.782 1.532 5.711 1.00 90.75 71 SER A CA 1
ATOM 562 C C . SER A 1 71 ? -11.606 0.600 6.605 1.00 90.75 71 SER A C 1
ATOM 564 O O . SER A 1 71 ? -11.582 0.762 7.825 1.00 90.75 71 SER A O 1
ATOM 566 N N . GLU A 1 72 ? -12.309 -0.377 6.031 1.00 92.56 72 GLU A N 1
ATOM 567 C CA . GLU A 1 72 ? -13.082 -1.385 6.765 1.00 92.56 72 GLU A CA 1
ATOM 568 C C . GLU A 1 72 ? -12.158 -2.431 7.404 1.00 92.56 72 GLU A C 1
ATOM 570 O O . GLU A 1 72 ? -12.317 -2.764 8.582 1.00 92.56 72 GLU A O 1
ATOM 575 N N . GLU A 1 73 ? -11.128 -2.871 6.676 1.00 92.75 73 GLU A N 1
ATOM 576 C CA . GLU A 1 73 ? -10.087 -3.765 7.203 1.00 92.75 73 GLU A CA 1
ATOM 577 C C . GLU A 1 73 ? -9.353 -3.133 8.398 1.00 92.75 73 GLU A C 1
ATOM 579 O O . GLU A 1 73 ? -9.127 -3.783 9.423 1.00 92.75 73 GLU A O 1
ATOM 584 N N . LEU A 1 74 ? -9.021 -1.840 8.303 1.00 87.19 74 LEU A N 1
ATOM 585 C CA . LEU A 1 74 ? -8.391 -1.080 9.385 1.00 87.19 74 LEU A CA 1
ATOM 586 C C . LEU A 1 74 ? -9.303 -0.952 10.609 1.00 87.19 74 LEU A C 1
ATOM 588 O O . LEU A 1 74 ? -8.846 -1.173 11.731 1.00 87.19 74 LEU A O 1
ATOM 592 N N . GLN A 1 75 ? -10.585 -0.629 10.416 1.00 87.31 75 GLN A N 1
ATOM 593 C CA . GLN A 1 75 ? -11.561 -0.550 11.510 1.00 87.31 75 GLN A CA 1
ATOM 594 C C . GLN A 1 75 ? -11.734 -1.894 12.219 1.00 87.31 75 GLN A C 1
ATOM 596 O O . GLN A 1 75 ? -11.774 -1.940 13.452 1.00 87.31 75 GLN A O 1
ATOM 601 N N . SER A 1 76 ? -11.791 -2.983 11.454 1.00 85.69 76 SER A N 1
ATOM 602 C CA . SER A 1 76 ? -11.911 -4.341 11.988 1.00 85.69 76 SER A CA 1
ATOM 603 C C . SER A 1 76 ? -10.658 -4.729 12.771 1.00 85.69 76 SER A C 1
ATOM 605 O O . SER A 1 76 ? -10.758 -5.105 13.936 1.00 85.69 76 SER A O 1
ATOM 607 N N . SER A 1 77 ? -9.472 -4.499 12.198 1.00 82.31 77 SER A N 1
ATOM 608 C CA . SER A 1 77 ? -8.177 -4.758 12.844 1.00 82.31 77 SER A CA 1
ATOM 609 C C . SER A 1 77 ? -8.015 -4.014 14.174 1.00 82.31 77 SER A C 1
ATOM 611 O O . SER A 1 77 ? -7.503 -4.563 15.151 1.00 82.31 77 SER A O 1
ATOM 613 N N . VAL A 1 78 ? -8.440 -2.750 14.226 1.00 80.12 78 VAL A N 1
ATOM 614 C CA . VAL A 1 78 ? -8.427 -1.937 15.449 1.00 80.12 78 VAL A CA 1
ATOM 615 C C . VAL A 1 78 ? -9.444 -2.463 16.466 1.00 80.12 78 VAL A C 1
ATOM 617 O O . VAL A 1 78 ? -9.116 -2.616 17.641 1.00 80.12 78 VAL A O 1
ATOM 620 N N . SER A 1 79 ? -10.659 -2.793 16.030 1.00 76.06 79 SER A N 1
ATOM 621 C CA . SER A 1 79 ? -11.726 -3.293 16.910 1.00 76.06 79 SER A CA 1
ATOM 622 C C . SER A 1 79 ? -11.387 -4.655 17.529 1.00 76.06 79 SER A C 1
ATOM 624 O O . SER A 1 79 ? -11.572 -4.858 18.730 1.00 76.06 79 SER A O 1
ATOM 626 N N . GLU A 1 80 ? -10.828 -5.573 16.740 1.00 71.56 80 GLU A N 1
ATOM 627 C CA . GLU A 1 80 ? -10.320 -6.866 17.215 1.00 71.56 80 GLU A CA 1
ATOM 628 C C . GLU A 1 80 ? -9.178 -6.686 18.214 1.00 71.56 80 GLU A C 1
ATOM 630 O O . GLU A 1 80 ? -9.132 -7.353 19.254 1.00 71.56 80 GLU A O 1
ATOM 635 N N . ARG A 1 81 ? -8.276 -5.736 17.941 1.00 63.97 81 ARG A N 1
ATOM 636 C CA . ARG A 1 81 ? -7.238 -5.362 18.896 1.00 63.97 81 ARG A CA 1
ATOM 637 C C . ARG A 1 81 ? -7.831 -4.804 20.168 1.00 63.97 81 ARG A C 1
ATOM 639 O O . ARG A 1 81 ? -7.374 -5.238 21.203 1.00 63.97 81 ARG A O 1
ATOM 646 N N . PHE A 1 82 ? -8.854 -3.957 20.166 1.00 60.00 82 PHE A N 1
ATOM 647 C CA . PHE A 1 82 ? -9.482 -3.524 21.422 1.00 60.00 82 PHE A CA 1
ATOM 648 C C . PHE A 1 82 ? -10.040 -4.698 22.245 1.00 60.00 82 PHE A C 1
ATOM 650 O O . PHE A 1 82 ? -9.909 -4.702 23.471 1.00 60.00 82 PHE A O 1
ATOM 657 N N . ALA A 1 83 ? -10.580 -5.733 21.594 1.00 61.50 83 ALA A N 1
ATOM 658 C CA . ALA A 1 83 ? -11.036 -6.946 22.277 1.00 61.50 83 ALA A CA 1
ATOM 659 C C . ALA A 1 83 ? -9.881 -7.761 22.907 1.00 61.50 83 ALA A C 1
ATOM 661 O O . ALA A 1 83 ? -10.066 -8.391 23.951 1.00 61.50 83 ALA A O 1
ATOM 662 N N . LEU A 1 84 ? -8.684 -7.730 22.308 1.00 56.53 84 LEU A N 1
ATOM 663 C CA . LEU A 1 84 ? -7.486 -8.454 22.764 1.00 56.53 84 LEU A CA 1
ATOM 664 C C . LEU A 1 84 ? -6.557 -7.614 23.678 1.00 56.53 84 LEU A C 1
ATOM 666 O O . LEU A 1 84 ? -5.990 -8.138 24.635 1.00 56.53 84 LEU A O 1
ATOM 670 N N . ALA A 1 85 ? -6.428 -6.312 23.421 1.00 46.69 85 ALA A N 1
ATOM 671 C CA . ALA A 1 85 ? -5.543 -5.320 24.047 1.00 46.69 85 ALA A CA 1
ATOM 672 C C . ALA A 1 85 ? -6.043 -4.828 25.410 1.00 46.69 85 ALA A C 1
ATOM 674 O O . ALA A 1 85 ? -5.263 -4.271 26.176 1.00 46.69 85 ALA A O 1
ATOM 675 N N . ALA A 1 86 ? -7.272 -5.178 25.810 1.00 50.34 86 ALA A N 1
ATOM 676 C CA . ALA A 1 86 ? -7.640 -5.224 27.228 1.00 50.34 86 ALA A CA 1
ATOM 677 C C . ALA A 1 86 ? -6.684 -6.111 28.071 1.00 50.34 86 ALA A C 1
ATOM 679 O O . ALA A 1 86 ? -6.786 -6.124 29.298 1.00 50.34 86 ALA A O 1
ATOM 680 N N . ARG A 1 87 ? -5.765 -6.870 27.442 1.00 47.19 87 ARG A N 1
ATOM 681 C CA . ARG A 1 87 ? -4.789 -7.741 28.113 1.00 47.19 87 ARG A CA 1
ATOM 682 C C . ARG A 1 87 ? -3.305 -7.421 27.896 1.00 47.19 87 ARG A C 1
ATOM 684 O O . ARG A 1 87 ? -2.514 -7.953 28.670 1.00 47.19 87 ARG A O 1
ATOM 691 N N . ALA A 1 88 ? -2.888 -6.606 26.923 1.00 41.22 88 ALA A N 1
ATOM 692 C CA . ALA A 1 88 ? -1.462 -6.304 26.732 1.00 41.22 88 ALA A CA 1
ATOM 693 C C . ALA A 1 88 ? -1.225 -5.056 25.867 1.00 41.22 88 ALA A C 1
ATOM 695 O O . ALA A 1 88 ? -1.816 -4.907 24.801 1.00 41.22 88 ALA A O 1
ATOM 696 N N . ASP A 1 89 ? -0.332 -4.197 26.353 1.00 50.31 89 ASP A N 1
ATOM 697 C CA . ASP A 1 89 ? 0.074 -2.921 25.768 1.00 50.31 89 ASP A CA 1
ATOM 698 C C . ASP A 1 89 ? 1.150 -3.110 24.669 1.00 50.31 89 ASP A C 1
ATOM 700 O O . ASP A 1 89 ? 1.999 -3.999 24.769 1.00 50.31 89 ASP A O 1
ATOM 704 N N . SER A 1 90 ? 1.143 -2.224 23.666 1.00 52.62 90 SER A N 1
ATOM 705 C CA . SER A 1 90 ? 2.103 -2.028 22.552 1.00 52.62 90 SER A CA 1
ATOM 706 C C . SER A 1 90 ? 2.017 -2.881 21.257 1.00 52.62 90 SER A C 1
ATOM 708 O O . SER A 1 90 ? 2.537 -3.986 21.138 1.00 52.62 90 SER A O 1
ATOM 710 N N . SER A 1 91 ? 1.428 -2.286 20.208 1.00 55.72 91 SER A N 1
ATOM 711 C CA . SER A 1 91 ? 2.117 -1.797 18.986 1.00 55.72 91 SER A CA 1
ATOM 712 C C . SER A 1 91 ? 1.058 -1.287 18.000 1.00 55.72 91 SER A C 1
ATOM 714 O O . SER A 1 91 ? 0.277 -2.076 17.473 1.00 55.72 91 SER A O 1
ATOM 716 N N . ASN A 1 92 ? 0.977 0.028 17.780 1.00 71.38 92 ASN A N 1
ATOM 717 C CA . ASN A 1 92 ? -0.251 0.703 17.3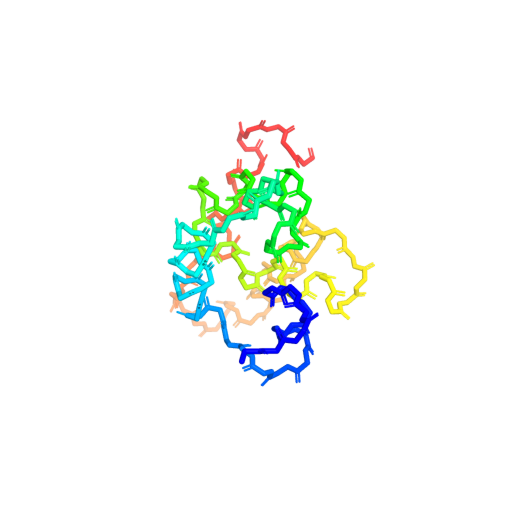44 1.00 71.38 92 ASN A CA 1
ATOM 718 C C . ASN A 1 92 ? -0.300 1.163 15.869 1.00 71.38 92 ASN A C 1
ATOM 720 O O . ASN A 1 92 ? -0.709 2.273 15.528 1.00 71.38 92 ASN A O 1
ATOM 724 N N . GLU A 1 93 ? 0.150 0.316 14.959 1.00 77.75 93 GLU A N 1
ATOM 725 C CA . GLU A 1 93 ? 0.201 0.684 13.541 1.00 77.75 93 GLU A CA 1
ATOM 726 C C . GLU A 1 93 ? -1.196 0.715 12.888 1.00 77.75 93 GLU A C 1
ATOM 728 O O . GLU A 1 93 ? -1.438 1.534 12.011 1.00 77.75 93 GLU A O 1
ATOM 733 N N . ALA A 1 94 ? -2.150 -0.123 13.325 1.00 76.19 94 ALA A N 1
ATOM 734 C CA . ALA A 1 94 ? -3.531 -0.077 12.817 1.00 76.19 94 ALA A CA 1
ATOM 735 C C . ALA A 1 94 ? -4.232 1.241 13.182 1.00 76.19 94 ALA A C 1
ATOM 737 O O . ALA A 1 94 ? -4.809 1.890 12.309 1.00 76.19 94 ALA A O 1
ATOM 738 N N . GLU A 1 95 ? -4.156 1.667 14.452 1.00 82.19 95 GLU A N 1
ATOM 739 C CA . GLU A 1 95 ? -4.818 2.907 14.868 1.00 82.19 95 GLU A CA 1
ATOM 740 C C . GLU A 1 95 ? -4.070 4.130 14.341 1.00 82.19 95 GLU A C 1
ATOM 742 O O . GLU A 1 95 ? -4.723 5.123 14.041 1.00 82.19 95 GLU A O 1
ATOM 747 N N . SER A 1 96 ? -2.742 4.074 14.160 1.00 85.81 96 SER A N 1
ATOM 748 C CA . SER A 1 96 ? -1.985 5.137 13.472 1.00 85.81 96 SER A CA 1
ATOM 749 C C . SER A 1 96 ? -2.552 5.402 12.074 1.00 85.81 96 SER A C 1
ATOM 751 O O . SER A 1 96 ? -2.868 6.546 11.733 1.00 85.81 96 SER A O 1
ATOM 753 N N . VAL A 1 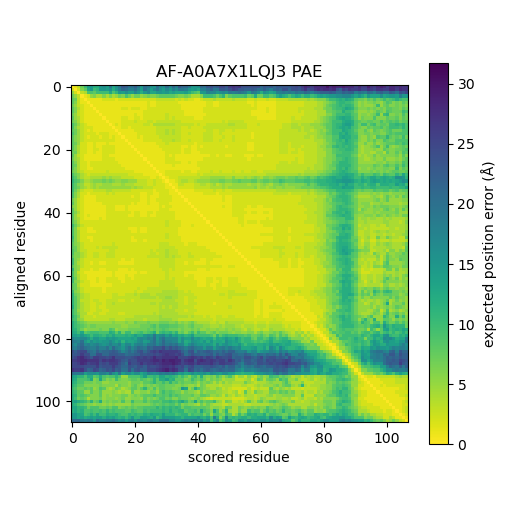97 ? -2.743 4.344 11.280 1.00 83.50 97 VAL A N 1
ATOM 754 C CA . VAL A 1 97 ? -3.277 4.464 9.918 1.00 83.50 97 VAL A CA 1
ATOM 755 C C . VAL A 1 97 ? -4.746 4.903 9.938 1.00 83.50 97 VAL A C 1
ATOM 757 O O . VAL A 1 97 ? -5.121 5.816 9.201 1.00 83.50 97 VAL A O 1
ATOM 760 N N . LEU A 1 98 ? -5.574 4.328 10.818 1.00 81.44 98 LEU A N 1
ATOM 761 C CA . LEU A 1 98 ? -6.987 4.701 10.946 1.00 81.44 98 LEU A CA 1
ATOM 762 C C . LEU A 1 98 ? -7.164 6.167 11.376 1.00 81.44 98 LEU A C 1
ATOM 764 O O . LEU A 1 98 ? -7.924 6.913 10.759 1.00 81.44 98 LEU A O 1
ATOM 768 N N . SER A 1 99 ? -6.423 6.601 12.395 1.00 85.88 99 SER A N 1
ATOM 769 C CA . SER A 1 99 ? -6.444 7.982 12.894 1.00 85.88 99 SER A CA 1
ATOM 770 C C . SER A 1 99 ? -6.027 8.969 11.810 1.00 85.88 99 SER A C 1
ATOM 772 O O . SER A 1 99 ? -6.535 10.088 11.750 1.00 85.88 99 SER A O 1
ATOM 774 N N . TRP A 1 100 ? -5.098 8.568 10.946 1.00 87.38 100 TRP A N 1
ATOM 775 C CA . TRP A 1 100 ? -4.663 9.382 9.825 1.00 87.38 100 TRP A CA 1
ATOM 776 C C . TRP A 1 100 ? -5.743 9.511 8.737 1.00 87.38 100 TRP A C 1
ATOM 778 O O . TRP A 1 100 ? -5.981 10.617 8.241 1.00 87.38 100 TRP A O 1
ATOM 788 N N . LEU A 1 101 ? -6.462 8.431 8.414 1.00 85.62 101 LEU A N 1
ATOM 789 C CA . LEU A 1 101 ? -7.615 8.490 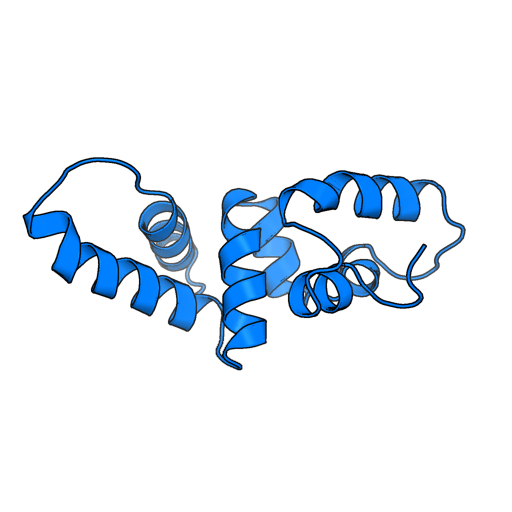7.503 1.00 85.62 101 LEU A CA 1
ATOM 790 C C . LEU A 1 101 ? -8.710 9.427 8.039 1.00 85.62 101 LEU A C 1
ATOM 792 O O . LEU A 1 101 ? -9.253 10.231 7.282 1.00 85.62 101 LEU A O 1
ATOM 796 N N . GLN A 1 102 ? -8.977 9.392 9.349 1.00 87.56 102 GLN A N 1
ATOM 797 C CA . GLN A 1 102 ? -9.945 10.286 9.999 1.00 87.56 102 GLN A CA 1
ATOM 798 C C . GLN A 1 102 ? -9.507 11.755 9.931 1.00 87.56 102 GLN A C 1
ATOM 800 O O . GLN A 1 102 ? -10.290 12.619 9.542 1.00 87.56 102 GLN A O 1
ATOM 805 N N . GLN A 1 103 ? -8.245 12.048 10.262 1.00 87.31 103 GLN A N 1
ATOM 806 C CA . GLN A 1 103 ?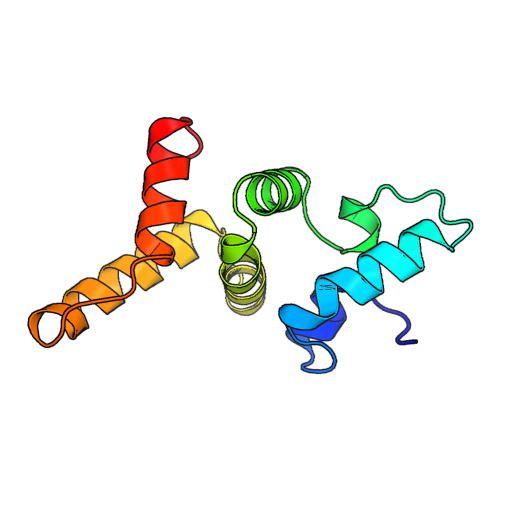 -7.704 13.415 10.235 1.00 87.31 103 GLN A CA 1
ATOM 807 C C . GLN A 1 103 ? -7.665 14.019 8.828 1.00 87.31 103 GLN A C 1
ATOM 809 O O . GLN A 1 103 ? -7.777 15.234 8.679 1.00 87.31 103 GLN A O 1
ATOM 814 N N . THR A 1 104 ? -7.507 13.186 7.797 1.00 88.19 104 THR A N 1
ATOM 815 C CA . THR A 1 104 ? -7.450 13.631 6.397 1.00 88.19 104 THR A CA 1
ATOM 816 C C . THR A 1 104 ? -8.802 13.604 5.679 1.00 88.19 104 THR A C 1
ATOM 818 O O . THR A 1 104 ? -8.857 13.987 4.510 1.00 88.19 104 THR A O 1
ATOM 821 N N . GLY A 1 105 ? -9.885 13.193 6.353 1.00 84.12 105 GLY A N 1
ATOM 822 C CA . GLY A 1 105 ? -11.237 13.142 5.782 1.00 84.12 105 GLY A CA 1
ATOM 823 C C . GLY A 1 105 ? -11.423 12.055 4.718 1.00 84.12 105 GLY A C 1
ATOM 824 O O . GLY A 1 105 ? -12.170 12.258 3.765 1.00 84.12 105 GLY A O 1
ATOM 825 N N . ARG A 1 106 ? -10.708 10.931 4.844 1.00 79.88 106 ARG A N 1
ATOM 826 C CA . ARG A 1 106 ? -10.744 9.784 3.912 1.00 79.88 106 ARG A CA 1
ATOM 827 C C . ARG A 1 106 ? -11.516 8.582 4.473 1.00 79.88 106 ARG A C 1
ATOM 829 O O . ARG A 1 106 ? -11.298 7.451 4.043 1.00 79.88 106 ARG A O 1
ATOM 836 N N . LEU A 1 107 ? -12.366 8.844 5.462 1.00 68.31 107 LEU A N 1
ATOM 837 C CA . LEU A 1 107 ? -13.247 7.906 6.154 1.00 68.31 107 LEU A CA 1
ATOM 838 C C . LEU A 1 107 ? -14.677 8.433 6.118 1.00 68.31 107 LEU A C 1
ATOM 840 O O . LEU A 1 107 ? -14.834 9.663 6.297 1.00 68.31 107 LEU A O 1
#

Sequence (107 aa):
MSSGTFLQDALSGRAGVSDIDAYVDAWHDSDSDLSLHEYLGLTWDEYRLWVEKPESLRYIVAAHRHGVPVSEELQSSVSERFALAARADSSNEAESVLSWLQQTGRL

Secondary structure (DSSP, 8-state):
--SS-HHHHHHTTSS-GGGHHHHHHHHHTS---S-HHHHHT--HHHHHHHHH-GGGHHHHHHHHHHTS-HHHHHHHHHHHHHHHHTS-----HHHHHHHHHHHTT--

Mean predicted aligned error: 6.27 Å